Protein AF-X0X2P9-F1 (afdb_monomer)

Foldseek 3Di:
DDPDPPVVVVVVVVVVVVVCVVVVVVVVPDDVVVVVVVVVVVVPDPDDDDDPVVVCVVVVVVVVVVVVVVVLVVLLVDDCPDPVSVVVLVVVLVVLVVVLVVVVVVVVVVLVVVLVVVCCCCPVVVPDPPCVSVVSVVVVVVVSVVVVVVSNSVSSD

Radius of gyration: 22.46 Å; Cα contacts (8 Å, |Δi|>4): 42; chains: 1; bounding box: 54×33×67 Å

Solvent-accessible surface area (backbone atoms only — not comparable to full-atom values): 9060 Å² total; per-residue (Å²): 144,86,91,77,72,70,66,64,57,51,51,54,51,49,51,52,50,48,51,52,49,54,53,50,59,56,49,76,74,64,48,58,66,51,55,55,51,52,57,59,53,68,77,70,64,91,69,94,73,91,53,79,70,67,58,49,57,63,52,47,54,52,52,52,51,53,50,51,52,51,51,52,56,59,49,64,69,58,77,71,75,52,72,70,52,42,53,53,45,50,54,51,38,53,51,52,56,53,51,48,54,54,51,50,51,54,50,48,54,52,49,52,53,54,43,51,52,44,44,48,42,24,70,73,66,66,78,41,65,78,58,52,47,56,52,51,51,53,53,50,50,53,51,52,51,53,53,53,53,49,54,53,47,70,52,72,96

Sequence (157 aa):
MRTEDRTSAGHAGRVLAGVIAGVGVCLLSGSASAAETAAETAAGQGGAGLSPLWYLAPVGAVLALAFALFFYRSMMRTSEGDPEMAEIAASVRAGAMAYLRQQYKMVAVFFAVAFVILMVMAFGLRAQSRLVPFAFLTGGFFSGLCGYIGMRTATNA

Secondary structure (DSSP, 8-state):
----SHHHHHHHHHHHHHHHHHHHHHHTTTTHHHHHHHHHHHTS---S---GGGGHHHHHHHHHHHHHHHHHHHHTTS---SHHHHHHHHHHHHHHHHHHHHHHHHHHHHHHHHHHHHHHHHHHS--S-TTHHHHHHHHHHHHHHHHHHHHHHHHH-

Structure (mmCIF, N/CA/C/O backbone):
data_AF-X0X2P9-F1
#
_entry.id   AF-X0X2P9-F1
#
loop_
_atom_site.group_PDB
_atom_site.id
_atom_site.type_symbol
_atom_site.label_atom_id
_atom_site.label_alt_id
_atom_site.label_comp_id
_atom_site.label_asym_id
_atom_site.label_entity_id
_atom_site.label_seq_id
_atom_site.pdbx_PDB_ins_code
_atom_site.Cartn_x
_atom_site.Cartn_y
_atom_site.Cartn_z
_atom_site.occupancy
_atom_site.B_iso_or_equiv
_atom_site.auth_seq_id
_atom_site.auth_comp_id
_atom_site.auth_asym_id
_atom_site.auth_atom_id
_atom_site.pdbx_PDB_model_num
ATOM 1 N N . MET A 1 1 ? -22.777 11.138 40.350 1.00 49.00 1 MET A N 1
ATOM 2 C CA . MET A 1 1 ? -22.621 9.726 40.757 1.00 49.00 1 MET A CA 1
ATOM 3 C C . MET A 1 1 ? -22.314 8.878 39.519 1.00 49.00 1 MET A C 1
ATOM 5 O O . MET A 1 1 ? -23.231 8.311 38.950 1.00 49.00 1 MET A O 1
ATOM 9 N N . ARG A 1 2 ? -21.057 8.890 39.036 1.00 57.91 2 ARG A N 1
ATOM 10 C CA . ARG A 1 2 ? -20.455 7.871 38.142 1.00 57.91 2 ARG A CA 1
ATOM 11 C C . ARG A 1 2 ? -18.953 8.156 37.995 1.00 57.91 2 ARG A C 1
ATOM 13 O O . ARG A 1 2 ? -18.481 8.636 36.972 1.00 57.91 2 ARG A O 1
ATOM 20 N N . THR A 1 3 ? -18.213 7.960 39.078 1.00 52.03 3 THR A N 1
ATOM 21 C CA . THR A 1 3 ? -16.753 8.140 39.139 1.00 52.03 3 THR A CA 1
ATOM 22 C C . THR A 1 3 ? -16.101 6.803 39.462 1.00 52.03 3 THR A C 1
ATOM 24 O O . THR A 1 3 ? -15.421 6.687 40.470 1.00 52.03 3 THR A O 1
ATOM 27 N N . GLU A 1 4 ? -16.356 5.772 38.655 1.00 55.78 4 GLU A N 1
ATOM 28 C CA . GLU A 1 4 ? -15.818 4.425 38.921 1.00 55.78 4 GLU A CA 1
ATOM 29 C C . GLU A 1 4 ? -15.173 3.747 37.701 1.00 55.78 4 GLU A C 1
ATOM 31 O O . GLU A 1 4 ? -14.717 2.621 37.821 1.00 55.78 4 GLU A O 1
ATOM 36 N N . ASP A 1 5 ? -15.013 4.436 36.561 1.00 54.44 5 ASP A N 1
ATOM 37 C CA . ASP A 1 5 ? -14.413 3.831 35.350 1.00 54.44 5 ASP A CA 1
ATOM 38 C C . ASP A 1 5 ? -13.057 4.436 34.928 1.00 54.44 5 ASP A C 1
ATOM 40 O O . ASP A 1 5 ? -12.578 4.270 33.809 1.00 54.44 5 ASP A O 1
ATOM 44 N N . ARG A 1 6 ? -12.391 5.179 35.824 1.00 54.66 6 ARG A N 1
ATOM 45 C CA . ARG A 1 6 ? -11.056 5.754 35.540 1.00 54.66 6 ARG A CA 1
ATOM 46 C C . ARG A 1 6 ? -9.891 4.812 35.852 1.00 54.66 6 ARG A C 1
ATOM 48 O O . ARG A 1 6 ? -8.761 5.098 35.465 1.00 54.66 6 ARG A O 1
ATOM 55 N N . THR A 1 7 ? -10.139 3.690 36.522 1.00 54.56 7 THR A N 1
ATOM 56 C CA . THR A 1 7 ? -9.091 2.738 36.929 1.00 54.56 7 THR A CA 1
ATOM 57 C C . THR A 1 7 ? -8.796 1.680 35.859 1.00 54.56 7 THR A C 1
ATOM 59 O O . THR A 1 7 ? -7.638 1.281 35.719 1.00 54.56 7 THR A O 1
ATOM 62 N N . SER A 1 8 ? -9.787 1.292 35.043 1.00 51.34 8 SER A N 1
ATOM 63 C CA . SER A 1 8 ? -9.609 0.350 33.923 1.00 51.34 8 SER A CA 1
ATOM 64 C C . SER A 1 8 ? -8.827 0.979 32.755 1.00 51.34 8 SER A C 1
ATOM 66 O O . SER A 1 8 ? -7.856 0.404 32.255 1.00 51.34 8 SER A O 1
ATOM 68 N N . ALA A 1 9 ? -9.136 2.239 32.415 1.00 51.91 9 ALA A N 1
ATOM 69 C CA . ALA A 1 9 ? -8.418 3.017 31.398 1.00 51.91 9 ALA A CA 1
ATOM 70 C C . ALA A 1 9 ? -6.930 3.254 31.743 1.00 51.91 9 ALA A C 1
ATOM 72 O O . ALA A 1 9 ? -6.083 3.344 30.852 1.00 51.91 9 ALA A O 1
ATOM 73 N N . GLY A 1 10 ? -6.591 3.304 33.037 1.00 48.47 10 GLY A N 1
ATOM 74 C CA . GLY A 1 10 ? -5.215 3.461 33.508 1.00 48.47 10 GLY A CA 1
ATOM 75 C C . GLY A 1 10 ? -4.337 2.232 33.256 1.00 48.47 10 GLY A C 1
ATOM 76 O O . GLY A 1 10 ? -3.164 2.385 32.924 1.00 48.47 10 GLY A O 1
ATOM 77 N N . HIS A 1 11 ? -4.883 1.016 33.364 1.00 53.97 11 HIS A N 1
ATOM 78 C CA . HIS A 1 11 ? -4.129 -0.210 33.068 1.00 53.97 11 HIS A CA 1
ATOM 79 C C . HIS A 1 11 ? -3.944 -0.412 31.564 1.00 53.97 11 HIS A C 1
ATOM 81 O O . HIS A 1 11 ? -2.826 -0.680 31.130 1.00 53.97 11 HIS A O 1
ATOM 87 N N . ALA A 1 12 ? -4.991 -0.199 30.760 1.00 54.81 12 ALA A N 1
ATOM 88 C CA . ALA A 1 12 ? -4.895 -0.283 29.302 1.00 54.81 12 ALA A CA 1
ATOM 89 C C . ALA A 1 12 ? -3.918 0.761 28.729 1.00 54.81 12 ALA A C 1
ATOM 91 O O . ALA A 1 12 ? -3.075 0.425 27.899 1.00 54.81 12 ALA A O 1
ATOM 92 N N . GLY A 1 13 ? -3.953 1.999 29.240 1.00 52.84 13 GLY A N 1
ATOM 93 C CA . GLY A 1 13 ? -3.012 3.054 28.854 1.00 52.84 13 GLY A CA 1
ATOM 94 C C . GLY A 1 13 ? -1.562 2.757 29.247 1.00 52.84 13 GLY A C 1
ATOM 95 O O . GLY A 1 13 ? -0.651 3.058 28.483 1.00 52.84 13 GLY A O 1
ATOM 96 N N . ARG A 1 14 ? -1.326 2.111 30.398 1.00 53.78 14 ARG A N 1
ATOM 97 C CA . ARG A 1 14 ? 0.024 1.726 30.858 1.00 53.78 14 ARG A CA 1
ATOM 98 C C . ARG A 1 14 ? 0.573 0.499 30.133 1.00 53.78 14 ARG A C 1
ATOM 100 O O . ARG A 1 14 ? 1.770 0.455 29.870 1.00 53.78 14 ARG A O 1
ATOM 107 N N . VAL A 1 15 ? -0.281 -0.457 29.768 1.00 53.06 15 VAL A N 1
ATOM 108 C CA . VAL A 1 15 ? 0.102 -1.610 28.937 1.00 53.06 15 VAL A CA 1
ATOM 109 C C . VAL A 1 15 ? 0.399 -1.155 27.508 1.00 53.06 15 VAL A C 1
ATOM 111 O O . VAL A 1 15 ? 1.435 -1.522 26.965 1.00 53.06 15 VAL A O 1
ATOM 114 N N . LEU A 1 16 ? -0.432 -0.285 26.926 1.00 55.78 16 LEU A N 1
ATOM 115 C CA . LEU A 1 16 ? -0.196 0.284 25.598 1.00 55.78 16 LEU A CA 1
ATOM 116 C C . LEU A 1 16 ? 1.065 1.164 25.573 1.00 55.78 16 LEU A C 1
ATOM 118 O O . LEU A 1 16 ? 1.897 1.009 24.684 1.00 55.78 16 LEU A O 1
ATOM 122 N N . ALA A 1 17 ? 1.263 2.019 26.582 1.00 53.25 17 ALA A N 1
ATOM 123 C CA . ALA A 1 17 ? 2.488 2.806 26.724 1.00 53.25 17 ALA A CA 1
ATOM 124 C C . ALA A 1 17 ? 3.726 1.920 26.953 1.00 53.25 17 ALA A C 1
ATOM 126 O O . ALA A 1 17 ? 4.785 2.216 26.412 1.00 53.25 17 ALA A O 1
ATOM 127 N N . GLY A 1 18 ? 3.596 0.815 27.696 1.00 52.59 18 GLY A N 1
ATOM 128 C CA . GLY A 1 18 ? 4.667 -0.158 27.921 1.00 52.59 18 GLY A CA 1
ATOM 129 C C . GLY A 1 18 ? 5.040 -0.956 26.669 1.00 52.59 18 GLY A C 1
ATOM 130 O O . GLY A 1 18 ? 6.222 -1.175 26.421 1.00 52.59 18 GLY A O 1
ATOM 131 N N . VAL A 1 19 ? 4.063 -1.333 25.839 1.00 57.09 19 VAL A N 1
ATOM 132 C CA . VAL A 1 19 ? 4.304 -1.994 24.545 1.00 57.09 19 VAL A CA 1
ATOM 133 C C . VAL A 1 19 ? 4.926 -1.016 23.546 1.00 57.09 19 VAL A C 1
ATOM 135 O O . VAL A 1 19 ? 5.901 -1.367 22.890 1.00 57.09 19 VAL A O 1
ATOM 138 N N . ILE A 1 20 ? 4.444 0.229 23.474 1.00 58.75 20 ILE A N 1
ATOM 139 C CA . ILE A 1 20 ? 5.014 1.267 22.597 1.00 58.75 20 ILE A CA 1
ATOM 140 C C . ILE A 1 20 ? 6.434 1.645 23.040 1.00 58.75 20 ILE A C 1
ATOM 142 O O . ILE A 1 20 ? 7.321 1.768 22.199 1.00 58.75 20 ILE A O 1
ATOM 146 N N . ALA A 1 21 ? 6.683 1.771 24.346 1.00 51.75 21 ALA A N 1
ATOM 147 C CA . ALA A 1 21 ? 8.016 2.041 24.878 1.00 51.75 21 ALA A CA 1
ATOM 148 C C . ALA A 1 21 ? 8.963 0.842 24.697 1.00 51.75 21 ALA A C 1
ATOM 150 O O . ALA A 1 21 ? 10.105 1.030 24.291 1.00 51.75 21 ALA A O 1
ATOM 151 N N . GLY A 1 22 ? 8.500 -0.392 24.928 1.00 49.97 22 GLY A N 1
ATOM 152 C CA . GLY A 1 22 ? 9.305 -1.606 24.748 1.00 49.97 22 GLY A CA 1
ATOM 153 C C . GLY A 1 22 ? 9.676 -1.873 23.286 1.00 49.97 22 GLY A C 1
ATOM 154 O O . GLY A 1 22 ? 10.824 -2.206 22.991 1.00 49.97 22 GLY A O 1
ATOM 155 N N . VAL A 1 23 ? 8.737 -1.654 22.361 1.00 55.12 23 VAL A N 1
ATOM 156 C CA . VAL A 1 23 ? 8.971 -1.752 20.910 1.00 55.12 23 VAL A CA 1
ATOM 157 C C . VAL A 1 23 ? 9.825 -0.579 20.415 1.00 55.12 23 VAL A C 1
ATOM 159 O O . VAL A 1 23 ? 10.766 -0.794 19.654 1.00 55.12 23 VAL A O 1
ATOM 162 N N . GLY A 1 24 ? 9.575 0.643 20.898 1.00 47.56 24 GLY A N 1
ATOM 163 C CA . GLY A 1 24 ? 10.358 1.833 20.552 1.00 47.56 24 GLY A CA 1
ATOM 164 C C . GLY A 1 24 ? 11.823 1.743 20.988 1.00 47.56 24 GLY A C 1
ATOM 165 O O . GLY A 1 24 ? 12.716 2.065 20.209 1.00 47.56 24 GLY A O 1
ATOM 166 N N . VAL A 1 25 ? 12.095 1.229 22.191 1.00 48.31 25 VAL A N 1
ATOM 167 C CA . VAL A 1 25 ? 13.465 1.063 22.710 1.00 48.31 25 VAL A CA 1
ATOM 168 C C . VAL A 1 25 ? 14.222 -0.065 21.991 1.00 48.31 25 VAL A C 1
ATOM 170 O O . VAL A 1 25 ? 15.410 0.094 21.708 1.00 48.31 25 VAL A O 1
ATOM 173 N N . CYS A 1 26 ? 13.548 -1.155 21.600 1.00 48.91 26 CYS A N 1
ATOM 174 C CA . CYS A 1 26 ? 14.166 -2.224 20.796 1.00 48.91 26 CYS A CA 1
ATOM 175 C C . CYS A 1 26 ? 14.412 -1.830 19.323 1.00 48.91 26 CYS A C 1
ATOM 177 O O . CYS A 1 26 ? 15.293 -2.396 18.670 1.00 48.91 26 CYS A O 1
ATOM 179 N N . LEU A 1 27 ? 13.659 -0.865 18.784 1.00 51.75 27 LEU A N 1
ATOM 180 C CA . LEU A 1 27 ? 13.847 -0.349 17.421 1.00 51.75 27 LEU A CA 1
ATOM 181 C C . LEU A 1 27 ? 14.987 0.673 17.323 1.00 51.75 27 LEU A C 1
ATOM 183 O O . LEU A 1 27 ? 15.692 0.701 16.317 1.00 51.75 27 LEU A O 1
ATOM 187 N N . LEU A 1 28 ? 15.211 1.473 18.369 1.00 48.12 28 LEU A N 1
ATOM 188 C CA . LEU A 1 28 ? 16.189 2.569 18.356 1.00 48.12 28 LEU A CA 1
ATOM 189 C C . LEU A 1 28 ? 17.661 2.129 18.448 1.00 48.12 28 LEU A C 1
ATOM 191 O O . LEU A 1 28 ? 18.538 2.974 18.294 1.00 48.12 28 LEU A O 1
ATOM 195 N N . SER A 1 29 ? 17.964 0.849 18.697 1.00 50.34 29 SER A N 1
ATOM 196 C CA . SER A 1 29 ? 19.343 0.425 19.001 1.00 50.34 29 SER A CA 1
ATOM 197 C C . SER A 1 29 ? 19.895 -0.786 18.235 1.00 50.34 29 SER A C 1
ATOM 199 O O . SER A 1 29 ? 21.059 -1.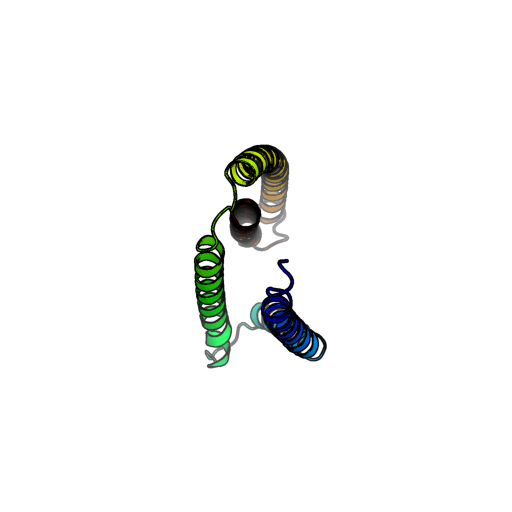115 18.443 1.00 50.34 29 SER A O 1
ATOM 201 N N . GLY A 1 30 ? 19.173 -1.413 17.291 1.00 48.31 30 GLY A N 1
ATOM 202 C CA . GLY A 1 30 ? 19.845 -2.453 16.484 1.00 48.31 30 GLY A CA 1
ATOM 203 C C . GLY A 1 30 ? 19.069 -3.283 15.464 1.00 48.31 30 GLY A C 1
ATOM 204 O O . GLY A 1 30 ? 19.668 -4.177 14.875 1.00 48.31 30 GLY A O 1
ATOM 205 N N . SER A 1 31 ? 17.776 -3.052 15.231 1.00 50.84 31 SER A N 1
ATOM 206 C CA . SER A 1 31 ? 16.981 -3.938 14.355 1.00 50.84 31 SER A CA 1
ATOM 207 C C . SER A 1 31 ? 16.594 -3.334 13.002 1.00 50.84 31 SER A C 1
ATOM 209 O O . SER A 1 31 ? 16.432 -4.089 12.045 1.00 50.84 31 SER A O 1
ATOM 211 N N . ALA A 1 32 ? 16.516 -2.004 12.881 1.00 45.03 32 ALA A N 1
ATOM 212 C CA . ALA A 1 32 ? 16.272 -1.349 11.591 1.00 45.03 32 ALA A CA 1
ATOM 213 C C . ALA A 1 32 ? 17.461 -1.549 10.632 1.00 45.03 32 ALA A C 1
ATOM 215 O O . ALA A 1 32 ? 17.294 -2.086 9.539 1.00 45.03 32 ALA A O 1
ATOM 216 N N . SER A 1 33 ? 18.682 -1.279 11.111 1.00 43.81 33 SER A N 1
ATOM 217 C CA . SER A 1 33 ? 19.902 -1.452 10.317 1.00 43.81 33 SER A CA 1
ATOM 218 C C . SER A 1 33 ? 20.197 -2.916 9.980 1.00 43.81 33 SER A C 1
ATOM 220 O O . SER A 1 33 ? 20.698 -3.195 8.897 1.00 43.81 33 SER A O 1
ATOM 222 N N . ALA A 1 34 ? 19.858 -3.875 10.850 1.00 43.69 34 ALA A N 1
ATOM 223 C CA . ALA A 1 34 ? 20.060 -5.298 10.570 1.00 43.69 34 ALA A CA 1
ATOM 224 C C . ALA A 1 34 ? 19.141 -5.815 9.448 1.00 43.69 34 ALA A C 1
ATOM 226 O O . ALA A 1 34 ? 19.580 -6.610 8.617 1.00 43.69 34 ALA A O 1
ATOM 227 N N . ALA A 1 35 ? 17.889 -5.347 9.396 1.00 47.66 35 ALA A N 1
ATOM 228 C CA . ALA A 1 35 ? 16.945 -5.720 8.345 1.00 47.66 35 ALA A CA 1
ATOM 229 C C . ALA A 1 35 ? 17.326 -5.106 6.985 1.00 47.66 35 ALA A C 1
ATOM 231 O O . ALA A 1 35 ? 17.284 -5.801 5.968 1.00 47.66 35 ALA A O 1
ATOM 232 N N . GLU A 1 36 ? 17.757 -3.841 6.976 1.00 48.31 36 GLU A N 1
ATOM 233 C CA . GLU A 1 36 ? 18.208 -3.135 5.767 1.00 48.31 36 GLU A CA 1
ATOM 234 C C . GLU A 1 36 ? 19.525 -3.728 5.225 1.00 48.31 36 GLU A C 1
ATOM 236 O O . GLU A 1 36 ? 19.621 -4.046 4.039 1.00 48.31 36 GLU A O 1
ATOM 241 N N . THR A 1 37 ? 20.492 -4.023 6.104 1.00 41.00 37 THR A N 1
ATOM 242 C CA . THR A 1 37 ? 21.785 -4.634 5.727 1.00 41.00 37 THR A CA 1
ATOM 243 C C . THR A 1 37 ? 21.626 -6.083 5.239 1.00 41.00 37 THR A C 1
ATOM 245 O O . THR A 1 37 ? 22.337 -6.524 4.329 1.00 41.00 37 THR A O 1
ATOM 248 N N . ALA A 1 38 ? 20.678 -6.847 5.802 1.00 49.44 38 ALA A N 1
ATOM 249 C CA . ALA A 1 38 ? 20.403 -8.220 5.370 1.00 49.44 38 ALA A CA 1
ATOM 250 C C . ALA A 1 38 ? 19.758 -8.279 3.974 1.00 49.44 38 ALA A C 1
ATOM 252 O O . ALA A 1 38 ? 20.086 -9.170 3.185 1.00 49.44 38 ALA A O 1
ATOM 253 N N . ALA A 1 39 ? 18.886 -7.320 3.649 1.00 49.31 39 ALA A N 1
ATOM 254 C CA . ALA A 1 39 ? 18.290 -7.200 2.320 1.00 49.31 39 ALA A CA 1
ATOM 255 C C . ALA A 1 39 ? 19.334 -6.815 1.255 1.00 49.31 39 ALA A C 1
ATOM 257 O O . ALA A 1 39 ? 19.334 -7.383 0.161 1.00 49.31 39 ALA A O 1
ATOM 258 N N . GLU A 1 40 ? 20.259 -5.911 1.592 1.00 47.50 40 GLU A N 1
ATOM 259 C CA . GLU A 1 40 ? 21.331 -5.460 0.693 1.00 47.50 40 GLU A CA 1
ATOM 260 C C . GLU A 1 40 ? 22.372 -6.565 0.419 1.00 47.50 40 GLU A C 1
ATOM 262 O O . GLU A 1 40 ? 22.807 -6.753 -0.717 1.00 47.50 40 GLU A O 1
ATOM 267 N N . THR A 1 41 ? 22.691 -7.391 1.424 1.00 43.00 41 THR A N 1
ATOM 268 C CA . THR A 1 41 ? 23.646 -8.511 1.290 1.00 43.00 41 THR A CA 1
ATOM 269 C C . THR A 1 41 ? 23.090 -9.663 0.438 1.00 43.00 41 THR A C 1
ATOM 271 O O . THR A 1 41 ? 23.834 -10.307 -0.306 1.00 43.00 41 THR A O 1
ATOM 274 N N . ALA A 1 42 ? 21.775 -9.910 0.489 1.00 49.62 42 ALA A N 1
ATOM 275 C CA . ALA A 1 42 ? 21.122 -10.972 -0.282 1.00 49.62 42 ALA A CA 1
ATOM 276 C C . ALA A 1 42 ? 21.064 -10.686 -1.795 1.00 49.62 42 ALA A C 1
ATOM 278 O O . ALA A 1 42 ? 21.020 -11.621 -2.595 1.00 49.62 42 ALA A O 1
ATOM 279 N N . ALA A 1 43 ? 21.105 -9.413 -2.203 1.00 50.06 43 ALA A N 1
ATOM 280 C CA . ALA A 1 43 ? 21.130 -9.028 -3.614 1.00 50.06 43 ALA A CA 1
ATOM 281 C C . ALA A 1 43 ? 22.495 -9.285 -4.289 1.00 50.06 43 ALA A C 1
ATOM 283 O O . ALA A 1 43 ? 22.572 -9.322 -5.517 1.00 50.06 43 ALA A O 1
ATOM 284 N N . GLY A 1 44 ? 23.566 -9.465 -3.502 1.00 45.78 44 GLY A N 1
ATOM 285 C CA . GLY A 1 44 ? 24.947 -9.456 -3.990 1.00 45.78 44 GLY A CA 1
ATOM 286 C C . GLY A 1 44 ? 25.666 -10.805 -4.091 1.00 45.78 44 GLY A C 1
ATOM 287 O O . GLY A 1 44 ? 26.775 -10.830 -4.620 1.00 45.78 44 GLY A O 1
ATOM 288 N N . GLN A 1 45 ? 25.112 -11.926 -3.612 1.00 44.47 45 GLN A N 1
ATOM 289 C CA . GLN A 1 45 ? 25.882 -13.179 -3.524 1.00 44.47 45 GLN A CA 1
ATOM 290 C C . GLN A 1 45 ? 25.320 -14.312 -4.387 1.00 44.47 45 GLN A C 1
ATOM 292 O O . GLN A 1 45 ? 24.536 -15.152 -3.951 1.00 44.47 45 GLN A O 1
ATOM 297 N N . GLY A 1 46 ? 25.816 -14.371 -5.625 1.00 47.97 46 GLY A N 1
ATOM 298 C CA . GLY A 1 46 ? 25.960 -15.632 -6.345 1.00 47.97 46 GLY A CA 1
ATOM 299 C C . GLY A 1 46 ? 27.114 -16.429 -5.733 1.00 47.97 46 GLY A C 1
ATOM 300 O O . GLY A 1 46 ? 28.275 -16.092 -5.942 1.00 47.97 46 GLY A O 1
ATOM 301 N N . GLY A 1 47 ? 26.807 -17.472 -4.962 1.00 40.59 47 GLY A N 1
ATOM 302 C CA . GLY A 1 47 ? 27.819 -18.344 -4.364 1.00 40.59 47 GLY A CA 1
ATOM 303 C C . GLY A 1 47 ? 27.202 -19.524 -3.619 1.00 40.59 47 GLY A C 1
ATOM 304 O O . GLY A 1 47 ? 26.295 -19.354 -2.817 1.00 40.59 47 GLY A O 1
ATOM 305 N N . ALA A 1 48 ? 27.673 -20.728 -3.937 1.00 55.66 48 ALA A N 1
ATOM 306 C CA . ALA A 1 48 ? 27.154 -22.025 -3.512 1.00 55.66 48 ALA A CA 1
ATOM 307 C C . ALA A 1 48 ? 27.065 -22.225 -1.979 1.00 55.66 48 ALA A C 1
ATOM 309 O O . ALA A 1 48 ? 28.069 -22.129 -1.278 1.00 55.66 48 ALA A O 1
ATOM 310 N N . GLY A 1 49 ? 25.869 -22.602 -1.498 1.00 52.97 49 GLY A N 1
ATOM 311 C CA . GLY A 1 49 ? 25.580 -23.062 -0.131 1.00 52.97 49 GLY A CA 1
ATOM 312 C C . GLY A 1 49 ? 24.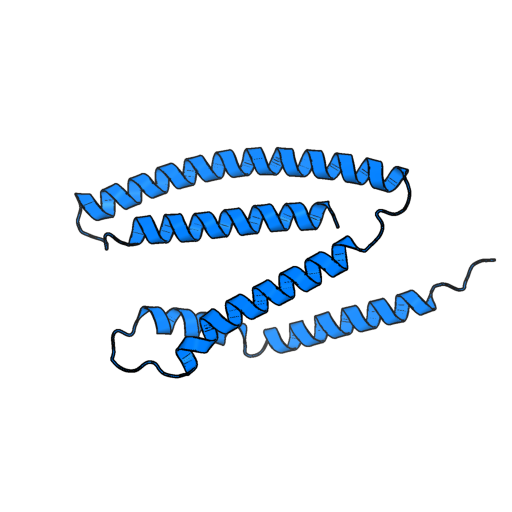384 -22.339 0.502 1.00 52.97 49 GLY A C 1
ATOM 313 O O . GLY A 1 49 ? 24.502 -21.182 0.890 1.00 52.97 49 GLY A O 1
ATOM 314 N N . LEU A 1 50 ? 23.227 -23.005 0.636 1.00 60.91 50 LEU A N 1
ATOM 315 C CA . LEU A 1 50 ? 22.072 -22.453 1.362 1.00 60.91 50 LEU A CA 1
ATOM 316 C C . LEU A 1 50 ? 22.397 -22.407 2.862 1.00 60.91 50 LEU A C 1
ATOM 318 O O . LEU A 1 50 ? 22.190 -23.385 3.581 1.00 60.91 50 LEU A O 1
ATOM 322 N N . SER A 1 51 ? 22.938 -21.287 3.341 1.00 75.81 51 SER A N 1
ATOM 323 C CA . SER A 1 51 ? 23.112 -21.068 4.775 1.00 75.81 51 SER A CA 1
ATOM 324 C C . SER A 1 51 ? 21.733 -21.067 5.463 1.00 75.81 51 SER A C 1
ATOM 326 O O . SER A 1 51 ? 20.774 -20.525 4.905 1.00 75.81 51 SER A O 1
ATOM 328 N N . PRO A 1 52 ? 21.586 -21.636 6.679 1.00 71.38 52 PRO A N 1
ATOM 329 C CA . PRO A 1 52 ? 20.312 -21.638 7.415 1.00 71.38 52 PRO A CA 1
ATOM 330 C C . PRO A 1 52 ? 19.700 -20.240 7.607 1.00 71.38 52 PRO A C 1
ATOM 332 O O . PRO A 1 52 ? 18.496 -20.106 7.800 1.00 71.38 52 PRO A O 1
ATOM 335 N N . LEU A 1 53 ? 20.528 -19.197 7.506 1.00 74.62 53 LEU A N 1
ATOM 336 C CA . LEU A 1 53 ? 20.142 -17.791 7.576 1.00 74.62 53 LEU A CA 1
ATOM 337 C C . LEU A 1 53 ? 19.232 -17.355 6.417 1.00 74.62 53 LEU A C 1
ATOM 339 O O . LEU A 1 53 ? 18.398 -16.475 6.612 1.00 74.62 53 LEU A O 1
ATOM 343 N N . TRP A 1 54 ? 19.319 -17.987 5.241 1.00 83.88 54 TRP A N 1
ATOM 344 C CA . TRP A 1 54 ? 18.465 -17.650 4.096 1.00 83.88 54 TRP A CA 1
ATOM 345 C C . TRP A 1 54 ? 16.978 -17.924 4.378 1.00 83.88 54 TRP A C 1
ATOM 347 O O . TRP A 1 54 ? 16.113 -17.152 3.969 1.00 83.88 54 TRP A O 1
ATOM 357 N N . TYR A 1 55 ? 16.670 -18.976 5.149 1.00 81.31 55 TYR A N 1
ATOM 358 C CA . TYR A 1 55 ? 15.296 -19.320 5.535 1.00 81.31 55 TYR A CA 1
ATOM 359 C C . TYR A 1 55 ? 14.665 -18.324 6.515 1.00 81.31 55 TYR A C 1
ATOM 361 O O . TYR A 1 55 ? 13.442 -18.302 6.651 1.00 81.31 55 TYR A O 1
ATOM 369 N N . LEU A 1 56 ? 15.457 -17.465 7.162 1.00 84.00 56 LEU A N 1
ATOM 370 C CA . LEU A 1 56 ? 14.939 -16.485 8.113 1.00 84.00 56 LEU A CA 1
ATOM 371 C C . LEU A 1 56 ? 14.033 -15.447 7.432 1.00 84.00 56 LEU A C 1
ATOM 373 O O . LEU A 1 56 ? 13.015 -15.063 8.002 1.00 84.00 56 LEU A O 1
ATOM 377 N N . ALA A 1 57 ? 14.356 -15.041 6.200 1.00 85.25 57 ALA A N 1
ATOM 378 C CA . ALA A 1 57 ? 13.578 -14.061 5.443 1.00 85.25 57 ALA A CA 1
ATOM 379 C C . ALA A 1 57 ? 12.145 -14.538 5.107 1.00 85.25 57 ALA A C 1
ATOM 381 O O . ALA A 1 57 ? 11.192 -13.854 5.494 1.00 85.25 57 ALA A O 1
ATOM 382 N N . PRO A 1 58 ? 11.927 -15.700 4.452 1.00 86.19 58 PRO A N 1
ATOM 383 C CA . PRO A 1 58 ? 10.574 -16.180 4.172 1.00 86.19 58 PRO A CA 1
ATOM 384 C C . PRO A 1 58 ? 9.810 -16.554 5.448 1.00 86.19 58 PRO A C 1
ATOM 386 O O . PRO A 1 58 ? 8.618 -16.266 5.545 1.00 86.19 58 PRO A O 1
ATOM 389 N N . VAL A 1 59 ? 10.476 -17.135 6.454 1.00 88.00 59 VAL A N 1
ATOM 390 C CA . VAL A 1 59 ? 9.834 -17.458 7.741 1.00 88.00 59 VAL A CA 1
ATOM 391 C C . VAL A 1 59 ? 9.382 -16.182 8.458 1.00 88.00 59 VAL A C 1
ATOM 393 O O . VAL A 1 59 ? 8.252 -16.121 8.945 1.00 88.00 59 VAL A O 1
ATOM 396 N N . GLY A 1 60 ? 10.215 -15.139 8.462 1.00 88.25 60 GLY A N 1
ATOM 397 C CA . GLY A 1 60 ? 9.873 -13.829 9.012 1.00 88.25 60 GLY A CA 1
ATOM 398 C C . GLY A 1 60 ? 8.687 -13.181 8.297 1.00 88.25 60 GLY A C 1
ATOM 399 O O . GLY A 1 60 ? 7.775 -12.688 8.959 1.00 88.25 60 GLY A O 1
ATOM 400 N N . ALA A 1 61 ? 8.639 -13.250 6.963 1.00 86.69 61 ALA A N 1
ATOM 401 C CA . ALA A 1 61 ? 7.515 -12.732 6.183 1.00 86.69 61 ALA A CA 1
ATOM 402 C C . ALA A 1 61 ? 6.188 -13.437 6.528 1.00 86.69 61 ALA A C 1
ATOM 404 O O . ALA A 1 61 ? 5.163 -12.776 6.709 1.00 86.69 61 ALA A O 1
ATOM 405 N N . VAL A 1 62 ? 6.202 -14.768 6.677 1.00 93.19 62 VAL A N 1
ATOM 406 C CA . VAL A 1 62 ? 5.008 -15.540 7.065 1.00 93.19 62 VAL A CA 1
ATOM 407 C C . VAL A 1 62 ? 4.577 -15.218 8.497 1.00 93.19 62 VAL A C 1
ATOM 409 O O . VAL A 1 62 ? 3.387 -15.007 8.737 1.00 93.19 62 VAL A O 1
ATOM 412 N N . LEU A 1 63 ? 5.518 -15.132 9.443 1.00 93.44 63 LEU A N 1
ATOM 413 C CA . LEU A 1 63 ? 5.223 -14.759 10.832 1.00 93.44 63 LEU A CA 1
ATOM 414 C C . LEU A 1 63 ? 4.636 -13.346 10.933 1.00 93.44 63 LEU A C 1
ATOM 416 O O . LEU A 1 63 ? 3.652 -13.145 11.645 1.00 93.44 63 LEU A O 1
ATOM 420 N N . ALA A 1 64 ? 5.185 -12.383 10.189 1.00 90.62 64 ALA A N 1
ATOM 421 C CA . ALA A 1 64 ? 4.660 -11.023 10.132 1.00 90.62 64 ALA A CA 1
ATOM 422 C C . ALA A 1 64 ? 3.228 -10.989 9.574 1.00 90.62 64 ALA A C 1
ATOM 424 O O . ALA A 1 64 ? 2.360 -10.329 10.148 1.00 90.62 64 ALA A O 1
ATOM 425 N N . LEU A 1 65 ? 2.947 -11.745 8.506 1.00 90.88 65 LEU A N 1
ATOM 426 C CA . LEU A 1 65 ? 1.599 -11.846 7.944 1.00 90.88 65 LEU A CA 1
ATOM 427 C C . LEU A 1 65 ? 0.617 -12.507 8.925 1.00 90.88 65 LEU A C 1
ATOM 429 O O . LEU A 1 65 ? -0.507 -12.033 9.087 1.00 90.88 65 LEU A O 1
ATOM 433 N N . ALA A 1 66 ? 1.042 -13.564 9.622 1.00 94.81 66 ALA A N 1
ATOM 434 C CA . ALA A 1 66 ? 0.236 -14.216 10.653 1.00 94.81 66 ALA A CA 1
ATOM 435 C C . ALA A 1 66 ? -0.086 -13.260 11.815 1.00 94.81 66 ALA A C 1
ATOM 437 O O . ALA A 1 66 ? -1.238 -13.178 12.249 1.00 94.81 66 ALA A O 1
ATOM 438 N N . PHE A 1 67 ? 0.903 -12.489 12.274 1.00 94.00 67 PHE A N 1
ATOM 439 C CA . PHE A 1 67 ? 0.713 -11.475 13.308 1.00 94.00 67 PHE A CA 1
ATOM 440 C C . PHE A 1 67 ? -0.232 -10.356 12.850 1.00 94.00 67 PHE A C 1
ATOM 442 O O . PHE A 1 67 ? -1.152 -9.990 13.584 1.00 94.00 67 PHE A O 1
ATOM 449 N N . ALA A 1 68 ? -0.079 -9.866 11.616 1.00 90.81 68 ALA A N 1
ATOM 450 C CA . ALA A 1 68 ? -0.975 -8.866 11.039 1.00 90.81 68 ALA A CA 1
ATOM 451 C C . ALA A 1 68 ? -2.430 -9.366 10.984 1.00 90.81 68 ALA A C 1
ATOM 453 O O . ALA A 1 68 ? -3.349 -8.631 11.344 1.00 90.81 68 ALA A O 1
ATOM 454 N N . LEU A 1 69 ? -2.652 -10.630 10.603 1.00 91.50 69 LEU A N 1
ATOM 455 C CA . LEU A 1 69 ? -3.985 -11.244 10.593 1.00 91.50 69 LEU A CA 1
ATOM 456 C C . LEU A 1 69 ? -4.578 -11.402 11.997 1.00 91.50 69 LEU A C 1
ATOM 458 O O . LEU A 1 69 ? -5.784 -11.211 12.178 1.00 91.50 69 LEU A O 1
ATOM 462 N N . PHE A 1 70 ? -3.753 -11.754 12.984 1.00 93.62 70 PHE A N 1
ATOM 463 C CA . PHE A 1 70 ? -4.176 -11.821 14.381 1.00 93.62 70 PHE A CA 1
ATOM 464 C C . PHE A 1 70 ? -4.604 -10.440 14.895 1.00 93.62 70 PHE A C 1
ATOM 466 O O . PHE A 1 70 ? -5.704 -10.305 15.435 1.00 93.62 70 PHE A O 1
ATOM 473 N N . PHE A 1 71 ? -3.785 -9.411 14.660 1.00 89.75 71 PHE A N 1
ATOM 474 C CA . PHE A 1 71 ? -4.092 -8.035 15.049 1.00 89.75 71 PHE A CA 1
ATOM 475 C C . PHE A 1 71 ? -5.359 -7.519 14.358 1.00 89.75 71 PHE A C 1
ATOM 477 O O . PHE A 1 71 ? -6.259 -7.019 15.030 1.00 89.75 71 PHE A O 1
ATOM 484 N N . TYR A 1 72 ? -5.481 -7.734 13.044 1.00 89.25 72 TYR A N 1
ATOM 485 C CA . TYR A 1 72 ? -6.674 -7.387 12.271 1.00 89.25 72 TYR A CA 1
ATOM 486 C C . TYR A 1 72 ? -7.940 -8.004 12.877 1.00 89.25 72 TYR A C 1
ATOM 488 O O . TYR A 1 72 ? -8.919 -7.308 13.141 1.00 89.25 72 TYR A O 1
ATOM 496 N N . ARG A 1 73 ? -7.914 -9.309 13.173 1.00 89.81 73 ARG A N 1
ATOM 497 C CA . ARG A 1 73 ? -9.048 -9.999 13.805 1.00 89.81 73 ARG A CA 1
ATOM 498 C C . ARG A 1 73 ? -9.356 -9.479 15.204 1.00 89.81 73 ARG A C 1
ATOM 500 O O . ARG A 1 73 ? -10.525 -9.418 15.567 1.00 89.81 73 ARG A O 1
ATOM 507 N N . SER A 1 74 ? -8.337 -9.154 15.995 1.00 89.06 74 SER A N 1
ATOM 508 C CA . SER A 1 74 ? -8.532 -8.600 17.335 1.00 89.06 74 SER A CA 1
ATOM 509 C C . SER A 1 74 ? -9.180 -7.216 17.281 1.00 89.06 74 SER A C 1
ATOM 511 O O . SER A 1 74 ? -10.060 -6.930 18.083 1.00 89.06 74 SER A O 1
ATOM 513 N N . MET A 1 75 ? -8.774 -6.385 16.322 1.00 87.38 75 MET A N 1
ATOM 514 C CA . MET A 1 75 ? -9.283 -5.030 16.116 1.00 87.38 75 MET A CA 1
ATOM 515 C C . MET A 1 75 ? -10.752 -5.029 15.671 1.00 87.38 75 MET A C 1
ATOM 517 O O . MET A 1 75 ? -11.571 -4.351 16.280 1.00 87.38 75 MET A O 1
ATOM 521 N N . MET A 1 76 ? -11.109 -5.861 14.685 1.00 86.88 76 MET A N 1
ATOM 522 C CA . MET A 1 76 ? -12.483 -5.959 14.157 1.00 86.88 76 MET A CA 1
ATOM 523 C C . MET A 1 76 ? -13.506 -6.548 15.144 1.00 86.88 76 MET A C 1
ATOM 525 O O . MET A 1 76 ? -14.697 -6.575 14.850 1.00 86.88 76 MET A O 1
ATOM 529 N N . ARG A 1 77 ? -13.070 -7.075 16.295 1.00 85.69 77 ARG A N 1
ATOM 530 C CA . ARG A 1 77 ? -13.978 -7.553 17.354 1.00 85.69 77 ARG A CA 1
ATOM 531 C C . ARG A 1 77 ? -14.525 -6.424 18.224 1.00 85.69 77 ARG A C 1
ATOM 533 O O . ARG A 1 77 ? -15.464 -6.661 18.980 1.00 85.69 77 ARG A O 1
ATOM 540 N N . THR A 1 78 ? -13.936 -5.237 18.151 1.00 83.44 78 THR A N 1
ATOM 541 C CA . THR A 1 78 ? -14.414 -4.062 18.879 1.00 83.44 78 THR A CA 1
ATOM 542 C C . THR A 1 78 ? -15.710 -3.562 18.244 1.00 83.44 78 THR A C 1
ATOM 544 O O . THR A 1 78 ? -15.802 -3.445 17.026 1.00 83.44 78 THR A O 1
ATOM 547 N N . SER A 1 79 ? -16.732 -3.295 19.060 1.00 80.56 79 SER A N 1
ATOM 548 C CA . SER A 1 79 ? -18.018 -2.775 18.585 1.00 80.56 79 SER A CA 1
ATOM 549 C C . SER A 1 79 ? -17.894 -1.330 18.102 1.00 80.56 79 SER A C 1
ATOM 551 O O . SER A 1 79 ? -17.271 -0.521 18.786 1.00 80.56 79 SER A O 1
ATOM 553 N N . GLU A 1 80 ? -18.602 -0.980 17.025 1.00 77.75 80 GLU A N 1
ATOM 554 C CA . GLU A 1 80 ? -18.681 0.382 16.456 1.00 77.75 80 GLU A CA 1
ATOM 555 C C . GLU A 1 80 ? -19.409 1.407 17.357 1.00 77.75 80 GLU A C 1
ATOM 557 O O . GLU A 1 80 ? -19.638 2.536 16.942 1.00 77.75 80 GLU A O 1
ATOM 562 N N . GLY A 1 81 ? -19.749 1.027 18.595 1.00 85.00 81 GLY A N 1
ATOM 563 C CA . GLY A 1 81 ? -20.364 1.855 19.634 1.00 85.00 81 GLY A CA 1
ATOM 564 C C . GLY A 1 81 ? -21.827 2.213 19.370 1.00 85.00 81 GLY A C 1
ATOM 565 O O . GLY A 1 81 ? -22.641 1.321 19.151 1.00 85.00 81 GLY A O 1
ATOM 566 N N . ASP A 1 82 ? -22.167 3.497 19.504 1.00 89.81 82 ASP A N 1
ATOM 567 C CA . ASP A 1 82 ? -23.536 4.016 19.373 1.00 89.81 82 ASP A CA 1
ATOM 568 C C . ASP A 1 82 ? -23.974 4.106 17.893 1.00 89.81 82 ASP A C 1
ATOM 570 O O . ASP A 1 82 ? -23.122 4.361 17.034 1.00 89.81 82 ASP A O 1
ATOM 574 N N . PRO A 1 83 ? -25.268 3.920 17.556 1.00 89.44 83 PRO A N 1
ATOM 575 C CA . PRO A 1 83 ? -25.780 4.077 16.192 1.00 89.44 83 PRO A CA 1
ATOM 576 C C . PRO A 1 83 ? -25.359 5.379 15.496 1.00 89.44 83 PRO A C 1
ATOM 578 O O . PRO A 1 83 ? -25.046 5.337 14.304 1.00 89.44 83 PRO A O 1
ATOM 581 N N . GLU A 1 84 ? -25.288 6.508 16.210 1.00 90.69 84 GLU A N 1
ATOM 582 C CA . GLU A 1 84 ? -24.842 7.779 15.619 1.00 90.69 84 GLU A CA 1
ATOM 583 C C . GLU A 1 84 ? -23.353 7.723 15.218 1.00 90.69 84 GLU A C 1
ATOM 585 O O . GLU A 1 84 ? -22.956 8.202 14.153 1.00 90.69 84 GLU A O 1
ATOM 590 N N . MET A 1 85 ? -22.514 7.058 16.022 1.00 88.94 85 MET A N 1
ATOM 591 C CA . MET A 1 85 ? -21.085 6.890 15.732 1.00 88.94 85 MET A CA 1
ATOM 592 C C . MET A 1 85 ? -20.850 5.977 14.521 1.00 88.94 85 MET A C 1
ATOM 594 O O . MET A 1 85 ? -19.980 6.267 13.694 1.00 88.94 85 MET A O 1
ATOM 598 N N . ALA A 1 86 ? -21.648 4.915 14.380 1.00 88.94 86 ALA A N 1
ATOM 599 C CA . ALA A 1 86 ? -21.583 4.010 13.234 1.00 88.94 86 ALA A CA 1
ATOM 600 C C . ALA A 1 86 ? -21.975 4.712 11.918 1.00 88.94 86 ALA A C 1
ATOM 602 O O . ALA A 1 86 ? -21.326 4.508 10.887 1.00 88.94 86 ALA A O 1
ATOM 603 N N . GLU A 1 87 ? -22.986 5.587 11.947 1.00 91.44 87 GLU A N 1
ATOM 604 C CA . GLU A 1 87 ? -23.405 6.377 10.782 1.00 91.44 87 GLU A CA 1
ATOM 605 C C . GLU A 1 87 ? -22.307 7.355 10.330 1.00 91.44 87 GLU A C 1
ATOM 607 O O . GLU A 1 87 ? -21.943 7.399 9.146 1.00 91.44 87 GLU A O 1
ATOM 612 N N . ILE A 1 88 ? -21.697 8.076 11.276 1.00 91.75 88 ILE A N 1
ATOM 613 C CA . ILE A 1 88 ? -20.570 8.970 10.985 1.00 91.75 88 ILE A CA 1
ATOM 614 C C . ILE A 1 88 ? -19.393 8.167 10.415 1.00 91.75 88 ILE A C 1
ATOM 616 O O . ILE A 1 88 ? -18.845 8.539 9.372 1.00 91.75 88 ILE A O 1
ATOM 620 N N . ALA A 1 89 ? -19.033 7.037 11.029 1.00 90.75 89 ALA A N 1
ATOM 621 C CA . ALA A 1 89 ? -17.953 6.179 10.546 1.00 90.75 89 ALA A CA 1
ATOM 622 C C . ALA A 1 89 ? -18.210 5.668 9.116 1.00 90.75 89 ALA A C 1
ATOM 624 O O . ALA A 1 89 ? -17.294 5.662 8.287 1.00 90.75 89 ALA A O 1
ATOM 625 N N . ALA A 1 90 ? -19.454 5.310 8.780 1.00 91.62 90 ALA A N 1
ATOM 626 C CA . ALA A 1 9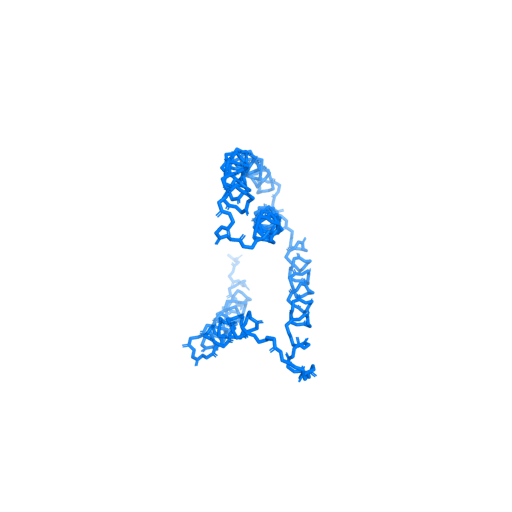0 ? -19.836 4.903 7.428 1.00 91.62 90 ALA A CA 1
ATOM 627 C C . ALA A 1 90 ? -19.597 6.015 6.392 1.00 91.62 90 ALA A C 1
ATOM 629 O O . ALA A 1 90 ? -19.047 5.750 5.316 1.00 91.62 90 ALA A O 1
ATOM 630 N N . SER A 1 91 ? -19.939 7.262 6.726 1.00 93.69 91 SER A N 1
ATOM 631 C CA . SER A 1 91 ? -19.699 8.413 5.845 1.00 93.69 91 SER A CA 1
ATOM 632 C C . SER A 1 91 ? -18.199 8.660 5.601 1.00 93.69 91 SER A C 1
ATOM 634 O O . SER A 1 91 ? -17.773 8.854 4.456 1.00 93.69 91 SER A O 1
ATOM 636 N N . VAL A 1 92 ? -17.372 8.540 6.647 1.00 93.19 92 VAL A N 1
ATOM 637 C CA . VAL A 1 92 ? -15.910 8.685 6.562 1.00 93.19 92 VAL A CA 1
ATOM 638 C C . VAL A 1 92 ? -15.299 7.563 5.721 1.00 93.19 92 VAL A C 1
ATOM 640 O O . VAL A 1 92 ? -14.485 7.835 4.834 1.00 93.19 92 VAL A O 1
ATOM 643 N N . ARG A 1 93 ? -15.728 6.310 5.930 1.00 93.81 93 ARG A N 1
ATOM 644 C CA . ARG A 1 93 ? -15.314 5.152 5.116 1.00 93.81 93 ARG A CA 1
ATOM 645 C C . ARG A 1 93 ? -15.623 5.380 3.641 1.00 93.81 93 ARG A C 1
ATOM 647 O O . ARG A 1 93 ? -14.758 5.159 2.792 1.00 93.81 93 ARG A O 1
ATOM 654 N N . ALA A 1 94 ? -16.828 5.851 3.321 1.00 94.19 94 ALA A N 1
ATOM 655 C CA . ALA A 1 94 ? -17.226 6.124 1.943 1.00 94.19 94 ALA A CA 1
ATOM 656 C C . ALA A 1 94 ? -16.333 7.195 1.289 1.00 94.19 94 ALA A C 1
ATOM 658 O O . ALA A 1 94 ? -15.857 6.996 0.164 1.00 94.19 94 ALA A O 1
ATOM 659 N N . GLY A 1 95 ? -16.043 8.282 2.010 1.00 94.38 95 GLY A N 1
ATOM 660 C CA . GLY A 1 95 ? -15.136 9.341 1.561 1.00 94.38 95 GLY A CA 1
ATOM 661 C C . GLY A 1 95 ? -13.701 8.850 1.346 1.00 94.38 95 GLY A C 1
ATOM 662 O O . GLY A 1 95 ? -13.123 9.066 0.278 1.00 94.38 95 GLY A O 1
ATOM 663 N N . ALA A 1 96 ? -13.146 8.110 2.309 1.00 94.44 96 ALA A N 1
ATOM 664 C CA . ALA A 1 96 ? -11.805 7.534 2.210 1.00 94.44 96 ALA A CA 1
ATOM 665 C C . ALA A 1 96 ? -11.675 6.581 1.008 1.00 94.44 96 ALA A C 1
ATOM 667 O O . ALA A 1 96 ? -10.704 6.647 0.251 1.00 94.44 96 ALA A O 1
ATOM 668 N N . MET A 1 97 ? -12.690 5.747 0.759 1.00 93.00 97 MET A N 1
ATOM 669 C CA . MET A 1 97 ? -12.710 4.843 -0.396 1.00 93.00 97 MET A CA 1
ATOM 670 C C . MET A 1 97 ? -12.883 5.576 -1.734 1.00 93.00 97 MET A C 1
ATOM 672 O O . MET A 1 97 ? -12.438 5.077 -2.773 1.00 93.00 97 MET A O 1
ATOM 676 N N . ALA A 1 98 ? -13.531 6.743 -1.759 1.00 95.06 98 ALA A N 1
ATOM 677 C CA . ALA A 1 98 ? -13.577 7.596 -2.947 1.00 95.06 98 ALA A CA 1
ATOM 678 C C . ALA A 1 98 ? -12.204 8.228 -3.232 1.00 95.06 98 ALA A C 1
ATOM 680 O O . ALA A 1 98 ? -11.725 8.173 -4.368 1.00 95.06 98 ALA A O 1
ATOM 681 N N . TYR A 1 99 ? -11.536 8.735 -2.194 1.00 94.00 99 TYR A N 1
ATOM 682 C CA . TYR A 1 99 ? -10.188 9.292 -2.294 1.00 94.00 99 TYR A CA 1
ATOM 683 C C . TYR A 1 99 ? -9.166 8.256 -2.774 1.00 94.00 99 TYR A C 1
ATOM 685 O O . TYR A 1 99 ? -8.452 8.511 -3.746 1.00 94.00 99 TYR A O 1
ATOM 693 N N . LEU A 1 100 ? -9.158 7.056 -2.180 1.00 93.44 100 LEU A N 1
ATOM 694 C CA . LEU A 1 100 ? -8.282 5.955 -2.600 1.00 93.44 100 LEU A CA 1
ATOM 695 C C . LEU A 1 100 ? -8.420 5.630 -4.077 1.00 93.44 100 LEU A C 1
ATOM 697 O O . LEU A 1 100 ? -7.417 5.482 -4.767 1.00 93.44 100 LEU A O 1
ATOM 701 N N . ARG A 1 101 ? -9.655 5.517 -4.576 1.00 93.75 101 ARG A N 1
ATOM 702 C CA . ARG A 1 101 ? -9.898 5.203 -5.988 1.00 93.75 101 ARG A CA 1
ATOM 703 C C . ARG A 1 101 ? -9.279 6.253 -6.904 1.00 93.75 101 ARG A C 1
ATOM 705 O O . ARG A 1 101 ? -8.672 5.896 -7.912 1.00 93.75 101 ARG A O 1
ATOM 712 N N . GLN A 1 102 ? -9.378 7.527 -6.535 1.00 95.62 102 GLN A N 1
ATOM 713 C CA . GLN A 1 102 ? -8.782 8.610 -7.308 1.00 95.62 102 GLN A CA 1
ATOM 714 C C . GLN A 1 102 ? -7.249 8.605 -7.226 1.00 95.62 102 GLN A C 1
ATOM 716 O O . GLN A 1 102 ? -6.584 8.735 -8.255 1.00 95.62 102 GLN A O 1
ATOM 721 N N . GLN A 1 103 ? -6.678 8.395 -6.036 1.00 94.62 103 GLN A N 1
ATOM 722 C CA . GLN A 1 103 ? -5.228 8.274 -5.868 1.00 94.62 103 GLN A CA 1
ATOM 723 C C . GLN A 1 103 ? -4.665 7.097 -6.667 1.00 94.62 103 GLN A C 1
ATOM 725 O O . GLN A 1 103 ? -3.715 7.265 -7.427 1.00 94.62 103 GLN A O 1
ATOM 730 N N . TYR A 1 104 ? -5.285 5.921 -6.551 1.00 94.50 104 TYR A N 1
ATOM 731 C CA . TYR A 1 104 ? -4.846 4.706 -7.236 1.00 94.50 104 TYR A CA 1
ATOM 732 C C . TYR A 1 104 ? -4.946 4.853 -8.744 1.00 94.50 104 TYR A C 1
ATOM 734 O O . TYR A 1 104 ? -4.074 4.365 -9.452 1.00 94.50 104 TYR A O 1
ATOM 742 N N . LYS A 1 105 ? -5.955 5.573 -9.245 1.00 95.06 105 LYS A N 1
ATOM 743 C CA . LYS A 1 105 ? -6.056 5.892 -10.669 1.00 95.06 105 LYS A CA 1
ATOM 744 C C . LYS A 1 105 ? -4.841 6.688 -11.148 1.00 95.06 105 LYS A C 1
ATOM 746 O O . LYS A 1 105 ? -4.225 6.303 -12.137 1.00 95.06 105 LYS A O 1
ATOM 751 N N . MET A 1 106 ? -4.476 7.761 -10.446 1.00 95.69 106 MET A N 1
ATOM 752 C CA . MET A 1 106 ? -3.325 8.591 -10.825 1.00 95.69 106 MET A CA 1
ATOM 753 C C . MET A 1 106 ? -2.003 7.831 -10.691 1.00 95.69 106 MET A C 1
ATOM 755 O O . MET A 1 106 ? -1.174 7.870 -11.601 1.00 95.69 106 MET A O 1
ATOM 759 N N . VAL A 1 107 ? -1.832 7.083 -9.597 1.00 94.31 107 VAL A N 1
ATOM 760 C CA . VAL A 1 107 ? -0.650 6.242 -9.375 1.00 94.31 107 VAL A CA 1
ATOM 761 C C . VAL A 1 107 ? -0.542 5.165 -10.451 1.00 94.31 107 VAL A C 1
ATOM 763 O O . VAL A 1 107 ? 0.549 4.962 -10.966 1.00 94.31 107 VAL A O 1
ATOM 766 N N . ALA A 1 108 ? -1.643 4.529 -10.858 1.00 94.62 108 ALA A N 1
ATOM 767 C CA . ALA A 1 108 ? -1.642 3.517 -11.914 1.00 94.62 108 ALA A CA 1
ATOM 768 C C . ALA A 1 108 ? -1.197 4.085 -13.269 1.00 94.62 108 ALA A C 1
ATOM 770 O O . ALA A 1 108 ? -0.429 3.432 -13.975 1.00 94.62 108 ALA A O 1
ATOM 771 N N . VAL A 1 109 ? -1.618 5.309 -13.619 1.00 95.88 109 VAL A N 1
ATOM 772 C CA . VAL A 1 109 ? -1.141 5.983 -14.841 1.00 95.88 109 VAL A CA 1
ATOM 773 C C . VAL A 1 109 ? 0.364 6.233 -14.767 1.00 95.88 109 VAL A C 1
ATOM 775 O O . VAL A 1 109 ? 1.087 5.887 -15.700 1.00 95.88 109 VAL A O 1
ATOM 778 N N . PHE A 1 110 ? 0.854 6.772 -13.648 1.00 95.31 110 PHE A N 1
ATOM 779 C CA . PHE A 1 110 ? 2.289 6.967 -13.437 1.00 95.31 110 PHE A CA 1
ATOM 780 C C . PHE A 1 110 ? 3.065 5.642 -13.519 1.00 95.31 110 PHE A C 1
ATOM 782 O O . PHE A 1 110 ? 4.084 5.563 -14.204 1.00 95.31 110 PHE A O 1
ATOM 789 N N . PHE A 1 111 ? 2.549 4.583 -12.888 1.00 95.31 111 PHE A N 1
ATOM 790 C CA . PHE A 1 111 ? 3.149 3.250 -12.896 1.00 95.31 111 PHE A CA 1
ATOM 791 C C . PHE A 1 111 ? 3.246 2.669 -14.308 1.00 95.31 111 PHE A C 1
ATOM 793 O O . PHE A 1 111 ? 4.274 2.098 -14.667 1.00 95.31 111 PHE A O 1
ATOM 800 N N . ALA A 1 112 ? 2.203 2.847 -15.123 1.00 95.06 112 ALA A N 1
ATOM 801 C CA . ALA A 1 112 ? 2.188 2.400 -16.510 1.00 95.06 112 ALA A CA 1
ATOM 802 C C . ALA A 1 112 ? 3.239 3.137 -17.355 1.00 95.06 112 ALA A C 1
ATOM 804 O O . ALA A 1 112 ? 3.993 2.498 -18.088 1.00 95.06 112 ALA A O 1
ATOM 805 N N . VAL A 1 113 ? 3.341 4.463 -17.217 1.00 96.00 113 VAL A N 1
ATOM 806 C CA . VAL A 1 113 ? 4.350 5.264 -17.931 1.00 96.00 113 VAL A CA 1
ATOM 807 C C . VAL A 1 113 ? 5.765 4.863 -17.506 1.00 96.00 113 VAL A C 1
ATOM 809 O O . VAL A 1 113 ? 6.608 4.592 -18.361 1.00 96.00 113 VAL A O 1
ATOM 812 N N . ALA A 1 114 ? 6.017 4.749 -16.199 1.00 94.19 114 ALA A N 1
ATOM 813 C CA . ALA A 1 114 ? 7.305 4.306 -15.671 1.00 94.19 114 ALA A CA 1
ATOM 814 C C . ALA A 1 114 ? 7.675 2.899 -16.172 1.00 94.19 114 ALA A C 1
ATOM 816 O O . ALA A 1 114 ? 8.807 2.671 -16.598 1.00 94.19 114 ALA A O 1
ATOM 817 N N . PHE A 1 115 ? 6.717 1.968 -16.200 1.00 93.50 115 PHE A N 1
ATOM 818 C CA . PHE A 1 115 ? 6.924 0.616 -16.719 1.00 93.50 115 PHE A CA 1
ATOM 819 C C . PHE A 1 115 ? 7.307 0.610 -18.207 1.00 93.50 115 PHE A C 1
ATOM 821 O O . PHE A 1 115 ? 8.237 -0.101 -18.590 1.00 93.50 115 PHE A O 1
ATOM 828 N N . VAL A 1 116 ? 6.651 1.426 -19.041 1.00 93.00 116 VAL A N 1
ATOM 829 C CA . VAL A 1 116 ? 7.002 1.561 -20.467 1.00 93.00 116 VAL A CA 1
ATOM 830 C C . VAL A 1 116 ? 8.418 2.115 -20.634 1.00 93.00 116 VAL A C 1
ATOM 832 O O . VAL A 1 116 ? 9.190 1.576 -21.426 1.00 93.00 116 VAL A O 1
ATOM 835 N N . ILE A 1 117 ? 8.798 3.132 -19.855 1.00 91.69 117 ILE A N 1
ATOM 836 C CA . ILE A 1 117 ? 10.158 3.696 -19.881 1.00 91.69 117 ILE A CA 1
ATOM 837 C C . ILE A 1 117 ? 11.192 2.626 -19.501 1.00 91.69 117 ILE A C 1
ATOM 839 O O . ILE A 1 117 ? 12.185 2.444 -20.209 1.00 91.69 117 ILE A O 1
ATOM 843 N N . LEU A 1 118 ? 10.942 1.871 -18.427 1.00 88.88 118 LEU A N 1
ATOM 844 C CA . LEU A 1 118 ? 11.821 0.781 -17.996 1.00 88.88 118 LEU A CA 1
ATOM 845 C C . LEU A 1 118 ? 11.917 -0.334 -19.046 1.00 88.88 118 LEU A C 1
ATOM 847 O O . LEU A 1 118 ? 13.001 -0.882 -19.251 1.00 88.88 118 LEU A O 1
ATOM 851 N N . MET A 1 119 ? 10.821 -0.646 -19.743 1.00 86.88 119 MET A N 1
ATOM 852 C CA . MET A 1 119 ? 10.816 -1.599 -20.855 1.00 86.88 119 MET A CA 1
ATOM 853 C C . MET A 1 119 ? 11.669 -1.115 -22.032 1.00 86.88 119 MET A C 1
ATOM 855 O O . MET A 1 119 ? 12.522 -1.861 -22.516 1.00 86.88 119 MET A O 1
ATOM 859 N N . VAL A 1 120 ? 11.508 0.137 -22.466 1.00 87.19 120 VAL A N 1
ATOM 860 C CA . VAL A 1 120 ? 12.316 0.7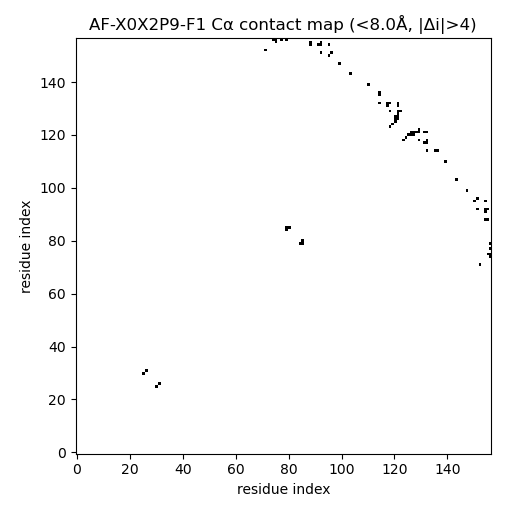12 -23.556 1.00 87.19 120 VAL A CA 1
ATOM 861 C C . VAL A 1 120 ? 13.799 0.730 -23.181 1.00 87.19 120 VAL A C 1
ATOM 863 O O . VAL A 1 120 ? 14.645 0.371 -23.998 1.00 87.19 120 VAL A O 1
ATOM 866 N N . MET A 1 121 ? 14.130 1.066 -21.934 1.00 83.38 121 MET A N 1
ATOM 867 C CA . MET A 1 121 ? 15.518 1.107 -21.474 1.00 83.38 121 MET A CA 1
ATOM 868 C C . MET A 1 121 ? 16.151 -0.290 -21.360 1.00 83.38 121 MET A C 1
ATOM 870 O O . MET A 1 121 ? 17.304 -0.477 -21.753 1.00 83.38 121 MET A O 1
ATOM 874 N N . ALA A 1 122 ? 15.398 -1.289 -20.891 1.00 81.19 122 ALA A N 1
ATOM 875 C CA . ALA A 1 122 ? 15.881 -2.665 -20.769 1.00 81.19 122 ALA A CA 1
ATOM 876 C C . ALA A 1 122 ? 16.062 -3.360 -22.133 1.00 81.19 122 ALA A C 1
ATOM 878 O O . ALA A 1 122 ? 17.036 -4.089 -22.333 1.00 81.19 122 ALA A O 1
ATOM 879 N N . PHE A 1 123 ? 15.146 -3.146 -23.083 1.00 74.06 123 PHE A N 1
ATOM 880 C CA . PHE A 1 123 ? 15.162 -3.843 -24.376 1.00 74.06 123 PHE A CA 1
ATOM 881 C C . PHE A 1 123 ? 15.823 -3.047 -25.509 1.00 74.06 123 PHE A C 1
ATOM 883 O O . PHE A 1 123 ? 16.476 -3.653 -26.357 1.00 74.06 123 PHE A O 1
ATOM 890 N N . GLY A 1 124 ? 15.683 -1.719 -25.525 1.00 71.88 124 GLY A N 1
ATOM 891 C CA . GLY A 1 124 ? 16.186 -0.851 -26.594 1.00 71.88 124 GLY A CA 1
ATOM 892 C C . GLY A 1 124 ? 17.662 -0.480 -26.452 1.00 71.88 124 GLY A C 1
ATOM 893 O O . GLY A 1 124 ? 18.397 -0.517 -27.432 1.00 71.88 124 GLY A O 1
ATOM 894 N N . LEU A 1 125 ? 18.116 -0.169 -25.233 1.00 65.81 125 LEU A N 1
ATOM 895 C CA . LEU A 1 125 ? 19.482 0.319 -24.975 1.00 65.81 125 LEU A CA 1
ATOM 896 C C . LEU A 1 125 ? 20.415 -0.753 -24.384 1.00 65.81 125 LEU A C 1
ATOM 898 O O . LEU A 1 125 ? 21.608 -0.505 -24.243 1.00 65.81 125 LEU A O 1
ATOM 902 N N . ARG A 1 126 ? 19.884 -1.935 -24.017 1.00 62.19 126 ARG A N 1
ATOM 903 C CA . ARG A 1 126 ? 20.598 -3.039 -23.326 1.00 62.19 126 ARG A CA 1
ATOM 904 C C . ARG A 1 126 ? 21.400 -2.610 -22.083 1.00 62.19 126 ARG A C 1
ATOM 906 O O . ARG A 1 126 ? 22.255 -3.355 -21.618 1.00 62.19 126 ARG A O 1
ATOM 913 N N . ALA A 1 127 ? 21.097 -1.445 -21.516 1.00 61.31 127 ALA A N 1
ATOM 914 C CA . ALA A 1 127 ? 21.796 -0.891 -20.361 1.00 61.31 127 ALA A CA 1
ATOM 915 C C . ALA A 1 127 ? 21.347 -1.517 -19.024 1.00 61.31 127 ALA A C 1
ATOM 917 O O . ALA A 1 127 ? 21.980 -1.285 -18.000 1.00 61.31 127 ALA A O 1
ATOM 918 N N . GLN A 1 128 ? 20.265 -2.309 -19.013 1.00 66.38 128 GLN A N 1
ATOM 919 C CA . GLN A 1 128 ? 19.678 -2.867 -17.793 1.00 66.38 128 GLN A CA 1
ATOM 920 C C . GLN A 1 128 ? 19.167 -4.303 -17.986 1.00 66.38 128 GLN A C 1
ATOM 922 O O . GLN A 1 128 ? 18.727 -4.682 -19.073 1.00 66.38 128 GLN A O 1
ATOM 927 N N . SER A 1 129 ? 19.195 -5.101 -16.910 1.00 72.94 129 SER A N 1
ATOM 928 C CA . SER A 1 129 ? 18.654 -6.465 -16.899 1.00 72.94 129 SER A CA 1
ATOM 929 C C . SER A 1 129 ? 17.177 -6.485 -17.291 1.00 72.94 129 SER A C 1
ATOM 931 O O . SER A 1 129 ? 16.362 -5.701 -16.796 1.00 72.94 129 SER A O 1
ATOM 933 N N . ARG A 1 130 ? 16.817 -7.464 -18.126 1.00 78.31 130 ARG A N 1
ATOM 934 C CA . ARG A 1 130 ? 15.444 -7.708 -18.583 1.00 78.31 130 ARG A CA 1
ATOM 935 C C . ARG A 1 130 ? 14.470 -7.995 -17.432 1.00 78.31 130 ARG A C 1
ATOM 937 O O . ARG A 1 130 ? 13.265 -7.892 -17.623 1.00 78.31 130 ARG A O 1
ATOM 944 N N . LEU A 1 131 ? 14.986 -8.333 -16.249 1.00 82.12 131 LEU A N 1
ATOM 945 C CA . LEU A 1 131 ? 14.203 -8.635 -15.050 1.00 82.12 131 LEU A CA 1
ATOM 946 C C . LEU A 1 131 ? 13.669 -7.386 -14.336 1.00 82.12 131 LEU A C 1
ATOM 948 O O . LEU A 1 131 ? 12.674 -7.486 -13.621 1.00 82.12 131 LEU A O 1
ATOM 952 N N . VAL A 1 132 ? 14.283 -6.213 -14.528 1.00 87.31 132 VAL A N 1
ATOM 953 C CA . VAL A 1 132 ? 13.937 -5.008 -13.751 1.00 87.31 132 VAL A CA 1
ATOM 954 C C . VAL A 1 132 ? 12.485 -4.554 -13.953 1.00 87.31 132 VAL A C 1
ATOM 956 O O . VAL A 1 132 ? 11.815 -4.314 -12.948 1.00 87.31 132 VAL A O 1
ATOM 959 N N . PRO A 1 133 ? 11.933 -4.497 -15.182 1.00 85.94 133 PRO A N 1
ATOM 960 C CA . PRO A 1 133 ? 10.526 -4.139 -15.371 1.00 85.94 133 PRO A CA 1
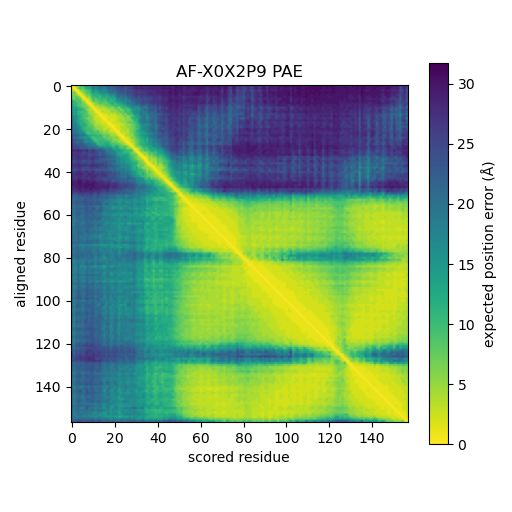ATOM 961 C C . PRO A 1 133 ? 9.557 -5.096 -14.657 1.00 85.94 133 PRO A C 1
ATOM 963 O O . PRO A 1 133 ? 8.544 -4.659 -14.114 1.00 85.94 133 PRO A O 1
ATOM 966 N N . PHE A 1 134 ? 9.875 -6.394 -14.609 1.00 86.62 134 PHE A N 1
ATOM 967 C CA . PHE A 1 134 ? 9.043 -7.400 -13.938 1.00 86.62 134 PHE A CA 1
ATOM 968 C C . PHE A 1 134 ? 9.137 -7.303 -12.410 1.00 86.62 134 PHE A C 1
ATOM 970 O O . PHE A 1 134 ? 8.118 -7.399 -11.721 1.00 86.62 134 PHE A O 1
ATOM 977 N N . ALA A 1 135 ? 10.339 -7.060 -11.879 1.00 89.19 135 ALA A N 1
ATOM 978 C CA . ALA A 1 135 ? 10.552 -6.815 -10.455 1.00 89.19 135 ALA A CA 1
ATOM 979 C C . ALA A 1 135 ? 9.828 -5.539 -9.989 1.00 89.19 135 ALA A C 1
ATOM 981 O O . ALA A 1 135 ? 9.145 -5.563 -8.966 1.00 89.19 135 ALA A O 1
ATOM 982 N N . PHE A 1 136 ? 9.894 -4.459 -10.780 1.00 91.19 136 PHE A N 1
ATOM 983 C CA . PHE A 1 136 ? 9.162 -3.213 -10.530 1.00 91.19 136 PHE A CA 1
ATOM 984 C C . PHE A 1 136 ? 7.647 -3.434 -10.494 1.00 91.19 136 PHE A C 1
ATOM 986 O O . PHE A 1 136 ? 6.980 -2.977 -9.567 1.00 91.19 136 PHE A O 1
ATOM 993 N N . LEU A 1 137 ? 7.102 -4.175 -11.465 1.00 91.94 137 LEU A N 1
ATOM 994 C CA . LEU A 1 137 ? 5.667 -4.448 -11.523 1.00 91.94 137 LEU A CA 1
ATOM 995 C C . LEU A 1 137 ? 5.195 -5.275 -10.320 1.00 91.94 137 LEU A C 1
ATOM 997 O O . LEU A 1 137 ? 4.176 -4.955 -9.713 1.00 91.94 137 LEU A O 1
ATOM 1001 N N . THR A 1 138 ? 5.960 -6.302 -9.948 1.00 92.31 138 THR A N 1
ATOM 1002 C CA . THR A 1 138 ? 5.633 -7.175 -8.813 1.00 92.31 138 THR A CA 1
ATOM 1003 C C . THR A 1 138 ? 5.714 -6.404 -7.493 1.00 92.31 138 THR A C 1
ATOM 1005 O O . THR A 1 138 ? 4.774 -6.441 -6.701 1.00 92.31 138 THR A O 1
ATOM 1008 N N . GLY A 1 139 ? 6.790 -5.640 -7.275 1.00 91.19 139 GLY A N 1
ATOM 1009 C CA . GLY A 1 139 ? 6.954 -4.813 -6.076 1.00 91.19 139 GLY A CA 1
ATOM 1010 C C . GLY A 1 139 ? 5.886 -3.723 -5.961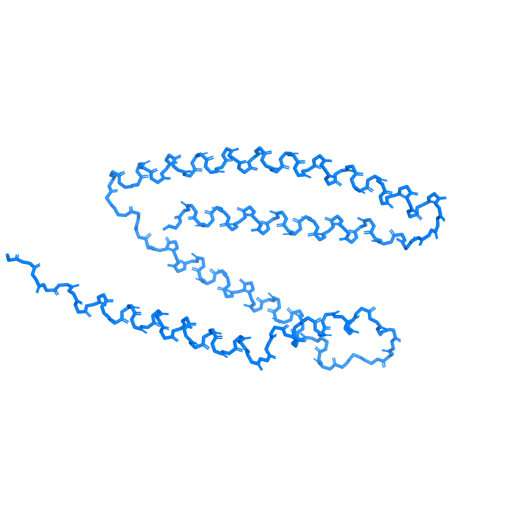 1.00 91.19 139 GLY A C 1
ATOM 1011 O O . GLY A 1 139 ? 5.289 -3.543 -4.899 1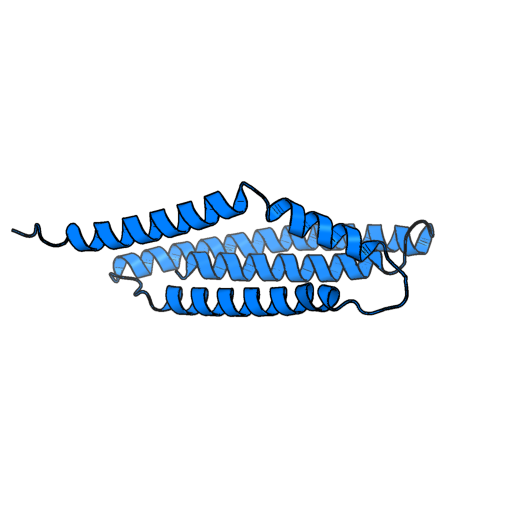.00 91.19 139 GLY A O 1
ATOM 1012 N N . GLY A 1 140 ? 5.576 -3.051 -7.070 1.00 92.88 140 GLY A N 1
ATOM 1013 C CA . GLY A 1 140 ? 4.506 -2.060 -7.141 1.00 92.88 140 GLY A CA 1
ATOM 1014 C C . GLY A 1 140 ? 3.125 -2.626 -6.847 1.00 92.88 140 GLY A C 1
ATOM 1015 O O . GLY A 1 140 ? 2.352 -2.023 -6.103 1.00 92.88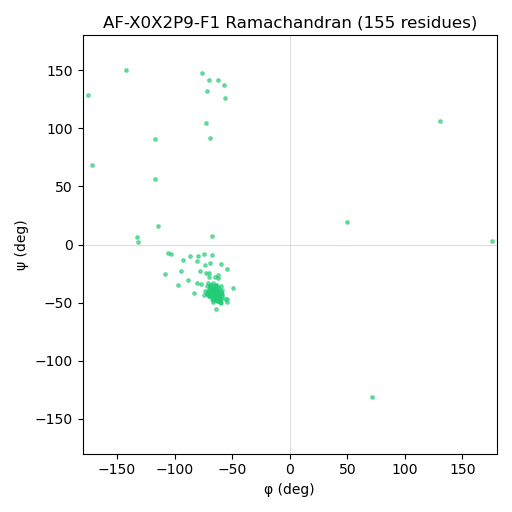 140 GLY A O 1
ATOM 1016 N N . PHE A 1 141 ? 2.833 -3.810 -7.382 1.00 94.38 141 PHE A N 1
ATOM 1017 C CA . PHE A 1 141 ? 1.579 -4.507 -7.128 1.00 94.38 141 PHE A CA 1
ATOM 1018 C C . PHE A 1 141 ? 1.399 -4.825 -5.639 1.00 94.38 141 PHE A C 1
ATOM 1020 O O . PHE A 1 141 ? 0.363 -4.487 -5.066 1.00 94.38 141 PHE A O 1
ATOM 1027 N N . PHE A 1 142 ? 2.415 -5.404 -4.987 1.00 93.94 142 PHE A N 1
ATOM 1028 C CA . PHE A 1 142 ? 2.351 -5.680 -3.549 1.00 93.94 142 PHE A CA 1
ATOM 1029 C C . PHE A 1 142 ? 2.285 -4.396 -2.709 1.00 93.94 142 PHE A C 1
ATOM 1031 O O . PHE A 1 142 ? 1.539 -4.355 -1.734 1.00 93.94 142 PHE A O 1
ATOM 1038 N N . SER A 1 143 ? 2.974 -3.323 -3.111 1.00 93.00 143 SER A N 1
ATOM 1039 C CA . SER A 1 143 ? 2.888 -2.013 -2.447 1.00 93.00 143 SER A CA 1
ATOM 1040 C C . SER A 1 143 ? 1.466 -1.435 -2.489 1.00 93.00 143 SER A C 1
ATOM 1042 O O . SER A 1 143 ? 0.915 -1.061 -1.449 1.00 93.00 143 SER A O 1
ATOM 1044 N N . GLY A 1 144 ? 0.832 -1.442 -3.666 1.00 93.00 144 GLY A N 1
ATOM 1045 C CA . GLY A 1 144 ? -0.562 -1.023 -3.822 1.00 93.00 144 GLY A CA 1
ATOM 1046 C C . GLY A 1 144 ? -1.535 -1.927 -3.060 1.00 93.00 144 GLY A C 1
ATOM 1047 O O . GLY A 1 144 ? -2.469 -1.451 -2.422 1.00 93.00 144 GLY A O 1
ATOM 1048 N N . LEU A 1 145 ? -1.312 -3.240 -3.040 1.00 93.25 145 LEU A N 1
ATOM 1049 C CA . LEU A 1 145 ? -2.175 -4.141 -2.276 1.00 93.25 145 LEU A CA 1
ATOM 1050 C C . LEU A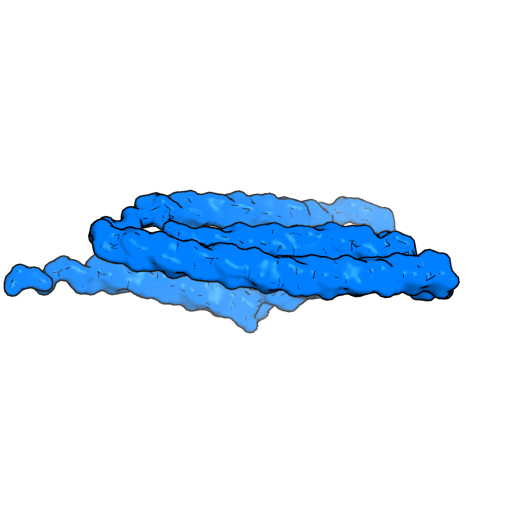 1 145 ? -2.107 -3.849 -0.766 1.00 93.25 145 LEU A C 1
ATOM 1052 O O . LEU A 1 145 ? -3.147 -3.745 -0.110 1.00 93.25 145 LEU A O 1
ATOM 1056 N N . CYS A 1 146 ? -0.901 -3.646 -0.229 1.00 91.62 146 CYS A N 1
ATOM 1057 C CA . CYS A 1 146 ? -0.690 -3.287 1.173 1.00 91.62 146 CYS A CA 1
ATOM 1058 C C . CYS A 1 146 ? -1.353 -1.950 1.534 1.00 91.62 146 CYS A C 1
ATOM 1060 O O . CYS A 1 146 ? -2.029 -1.861 2.561 1.00 91.62 146 CYS A O 1
ATOM 1062 N N . GLY A 1 147 ? -1.221 -0.925 0.684 1.00 91.12 147 GLY A N 1
ATOM 1063 C CA . GLY A 1 147 ? -1.846 0.380 0.918 1.00 91.12 147 GLY A CA 1
ATOM 1064 C C . GLY A 1 147 ? -3.377 0.314 0.949 1.00 91.12 147 GLY A C 1
ATOM 1065 O O . GLY A 1 147 ? -4.010 0.909 1.825 1.00 91.12 147 GLY A O 1
ATOM 1066 N N . TYR A 1 148 ? -3.979 -0.455 0.038 1.00 91.94 148 TYR A N 1
ATOM 1067 C CA . TYR A 1 148 ? -5.431 -0.621 -0.029 1.00 91.94 148 TYR A CA 1
ATOM 1068 C C . TYR A 1 148 ? -5.985 -1.354 1.201 1.00 91.94 148 TYR A C 1
ATOM 1070 O O . TYR A 1 148 ? -6.964 -0.911 1.809 1.00 91.94 148 TYR A O 1
ATOM 1078 N N . ILE A 1 149 ? -5.341 -2.455 1.601 1.00 92.00 149 ILE A N 1
ATOM 1079 C CA . ILE A 1 149 ? -5.735 -3.228 2.789 1.00 92.00 149 ILE A CA 1
ATOM 1080 C C . ILE A 1 149 ? -5.548 -2.397 4.065 1.00 92.00 149 ILE A C 1
ATOM 1082 O O . ILE A 1 149 ? -6.421 -2.409 4.938 1.00 92.00 149 ILE A O 1
ATOM 1086 N N . GLY A 1 150 ? -4.451 -1.641 4.161 1.00 91.06 150 GLY A N 1
ATOM 1087 C CA . GLY A 1 150 ? -4.162 -0.783 5.308 1.00 91.06 150 GLY A CA 1
ATOM 1088 C C . GLY A 1 150 ? -5.238 0.279 5.521 1.00 91.06 150 GLY A C 1
ATOM 1089 O O . GLY A 1 150 ? -5.790 0.381 6.615 1.00 91.06 150 GLY A O 1
ATOM 1090 N N . MET A 1 151 ? -5.617 1.010 4.468 1.00 90.94 151 MET A N 1
ATOM 1091 C CA . MET A 1 151 ? -6.632 2.061 4.600 1.00 90.94 151 MET A CA 1
ATOM 1092 C C . MET A 1 151 ? -8.034 1.497 4.864 1.00 90.94 151 MET A C 1
ATOM 1094 O O . MET A 1 151 ? -8.789 2.066 5.656 1.00 90.94 151 MET A O 1
ATOM 1098 N N . ARG A 1 152 ? -8.381 0.339 4.283 1.00 88.75 152 ARG A N 1
ATOM 1099 C CA . ARG A 1 152 ? -9.619 -0.365 4.653 1.00 88.75 152 ARG A CA 1
ATOM 1100 C C . ARG A 1 152 ? -9.626 -0.784 6.118 1.00 88.75 152 ARG A C 1
ATOM 1102 O O . ARG A 1 152 ? -10.669 -0.706 6.751 1.00 88.75 152 ARG A O 1
ATOM 1109 N N . THR A 1 153 ? -8.498 -1.225 6.658 1.00 89.88 153 THR A N 1
ATOM 1110 C CA . THR A 1 153 ? -8.416 -1.603 8.074 1.00 89.88 153 THR A CA 1
ATOM 1111 C C . THR A 1 153 ? -8.567 -0.379 8.972 1.00 89.88 153 THR A C 1
ATOM 1113 O O . THR A 1 153 ? -9.398 -0.399 9.868 1.00 89.88 153 THR A O 1
ATOM 1116 N N . ALA A 1 154 ? -7.853 0.710 8.675 1.00 88.44 154 ALA A N 1
ATOM 1117 C CA . ALA A 1 154 ? -7.902 1.941 9.464 1.00 88.44 154 ALA A CA 1
ATOM 1118 C C . ALA A 1 154 ? -9.286 2.604 9.497 1.00 88.44 154 ALA A C 1
ATOM 1120 O O . ALA A 1 154 ? -9.589 3.336 10.427 1.00 88.44 154 ALA A O 1
ATOM 1121 N N . THR A 1 155 ? -10.107 2.378 8.470 1.00 89.62 155 THR A N 1
ATOM 1122 C CA . THR A 1 155 ? -11.441 2.982 8.376 1.00 89.62 155 THR A CA 1
ATOM 1123 C C . THR A 1 155 ? -12.547 2.084 8.920 1.00 89.62 155 THR A C 1
ATOM 1125 O O . THR A 1 155 ? -13.597 2.603 9.273 1.00 89.62 155 THR A O 1
ATOM 1128 N N . ASN A 1 156 ? -12.346 0.762 8.989 1.00 82.44 156 ASN A N 1
ATOM 1129 C CA . ASN A 1 156 ? -13.316 -0.178 9.575 1.00 82.44 156 ASN A CA 1
ATOM 1130 C C . ASN A 1 156 ? -13.079 -0.458 11.067 1.00 82.44 156 ASN A C 1
ATOM 1132 O O . ASN A 1 156 ? -13.942 -1.059 11.695 1.00 82.44 156 ASN A O 1
ATOM 1136 N N . ALA A 1 157 ? -11.917 -0.080 11.597 1.00 69.75 157 ALA A N 1
ATOM 1137 C CA . ALA A 1 157 ? -11.579 -0.179 13.014 1.00 69.75 157 ALA A CA 1
ATOM 1138 C C . ALA A 1 157 ? -12.160 0.982 13.817 1.00 69.75 157 ALA A C 1
ATOM 1140 O O . ALA A 1 157 ? -12.437 0.753 15.013 1.00 69.75 157 ALA A O 1
#

Organism: NCBI:txid412755

InterPro domains:
  IPR004131 Pyrophosphate-energised proton pump [PF03030] (62-157)

pLDDT: mean 76.26, std 18.75, range [40.59, 96.0]

Mean predicted aligned error: 13.46 Å